Protein AF-F8NYD5-F1 (afdb_monomer_lite)

Structure (mmCIF, N/CA/C/O backbone):
data_AF-F8NYD5-F1
#
_entry.id   AF-F8NYD5-F1
#
loop_
_atom_site.group_PDB
_atom_site.id
_atom_site.type_symbol
_atom_site.label_atom_id
_atom_site.label_alt_id
_atom_site.label_comp_id
_atom_site.label_asym_id
_atom_site.label_entity_id
_atom_site.label_seq_id
_atom_site.pdbx_PDB_ins_code
_atom_site.Cartn_x
_atom_site.Cartn_y
_atom_site.Cartn_z
_atom_site.occupancy
_atom_site.B_iso_or_equiv
_atom_site.auth_seq_id
_atom_site.auth_comp_id
_atom_site.auth_asym_id
_atom_site.auth_atom_id
_atom_site.pdbx_PDB_model_num
ATOM 1 N N . MET A 1 1 ? 33.235 -27.870 -31.000 1.00 42.47 1 MET A N 1
ATOM 2 C CA . MET A 1 1 ? 32.985 -26.442 -31.292 1.00 42.47 1 MET A CA 1
ATOM 3 C C . MET A 1 1 ? 31.536 -26.163 -30.903 1.00 42.47 1 MET A C 1
ATOM 5 O O . MET A 1 1 ? 30.646 -26.274 -31.733 1.00 42.47 1 MET A O 1
ATOM 9 N N . GLU A 1 2 ? 31.257 -25.964 -29.612 1.00 44.44 2 GLU A N 1
ATOM 10 C CA . GLU A 1 2 ? 29.880 -25.726 -29.157 1.00 44.44 2 GLU A CA 1
ATOM 11 C C . GLU A 1 2 ? 29.486 -24.287 -29.486 1.00 44.44 2 GLU A C 1
ATOM 13 O O . GLU A 1 2 ? 29.925 -23.328 -28.849 1.00 44.44 2 GLU A O 1
ATOM 18 N N . ALA A 1 3 ? 28.675 -24.135 -30.530 1.00 46.88 3 ALA A N 1
ATOM 19 C CA . ALA A 1 3 ? 28.036 -22.874 -30.847 1.00 46.88 3 ALA A CA 1
ATOM 20 C C . ALA A 1 3 ? 27.060 -22.529 -29.714 1.00 46.88 3 ALA A C 1
ATOM 22 O O . ALA A 1 3 ? 25.995 -23.135 -29.586 1.00 46.88 3 ALA A O 1
ATOM 23 N N . ARG A 1 4 ? 27.423 -21.542 -28.886 1.00 53.53 4 ARG A N 1
ATOM 24 C CA . ARG A 1 4 ? 26.501 -20.887 -27.955 1.00 53.53 4 ARG A CA 1
ATOM 25 C C . ARG A 1 4 ? 25.325 -20.343 -28.768 1.00 53.53 4 ARG A C 1
ATOM 27 O O . ARG A 1 4 ? 25.447 -19.305 -29.413 1.00 53.53 4 ARG A O 1
ATOM 34 N N . ARG A 1 5 ? 24.189 -21.049 -28.754 1.00 57.41 5 ARG A N 1
ATOM 35 C CA . ARG A 1 5 ? 22.903 -20.507 -29.208 1.00 57.41 5 ARG A CA 1
ATOM 36 C C . ARG A 1 5 ? 22.638 -19.252 -28.380 1.00 57.41 5 ARG A C 1
ATOM 38 O O . ARG A 1 5 ? 22.305 -19.347 -27.203 1.00 57.41 5 ARG A O 1
ATOM 45 N N . GLY A 1 6 ? 22.840 -18.082 -28.980 1.00 55.19 6 GLY A N 1
ATOM 46 C CA . GLY A 1 6 ? 22.444 -16.817 -28.379 1.00 55.19 6 GLY A CA 1
ATOM 47 C C . GLY A 1 6 ? 20.940 -16.849 -28.141 1.00 55.19 6 GLY A C 1
ATOM 48 O O . GLY A 1 6 ? 20.166 -16.959 -29.091 1.00 55.19 6 GLY A O 1
ATOM 49 N N . VAL A 1 7 ? 20.530 -16.805 -26.875 1.00 64.12 7 VAL A N 1
ATOM 50 C CA . VAL A 1 7 ? 19.123 -16.661 -26.502 1.00 64.12 7 VAL A CA 1
ATOM 51 C C . VAL A 1 7 ? 18.671 -15.293 -27.011 1.00 64.12 7 VAL A C 1
ATOM 53 O O . VAL A 1 7 ? 19.112 -14.259 -26.510 1.00 64.12 7 VAL A O 1
ATOM 56 N N . LYS A 1 8 ? 17.841 -15.278 -28.059 1.00 54.97 8 LYS A N 1
ATOM 57 C CA . LYS A 1 8 ? 17.180 -14.059 -28.536 1.00 54.97 8 LYS A CA 1
ATOM 58 C C . LYS A 1 8 ? 16.177 -13.636 -27.464 1.00 54.97 8 LYS A C 1
ATOM 60 O O . LYS A 1 8 ? 15.141 -14.280 -27.327 1.00 54.97 8 LYS A O 1
ATOM 65 N N . ARG A 1 9 ? 16.501 -12.580 -26.714 1.00 60.00 9 ARG A N 1
ATOM 66 C CA . ARG A 1 9 ? 15.559 -11.925 -25.796 1.00 60.00 9 ARG A CA 1
ATOM 67 C C . ARG A 1 9 ? 14.367 -11.410 -26.600 1.00 60.00 9 ARG A C 1
ATOM 69 O O . ARG A 1 9 ? 14.566 -10.780 -27.642 1.00 60.00 9 ARG A O 1
ATOM 76 N N . GLN A 1 10 ? 13.150 -11.705 -26.158 1.00 62.34 10 GLN A N 1
ATOM 77 C CA . GLN A 1 10 ? 11.953 -11.147 -26.785 1.00 62.34 10 GLN A CA 1
ATOM 78 C C . GLN A 1 10 ? 11.849 -9.657 -26.433 1.00 62.34 10 GLN A C 1
ATOM 80 O O . GLN A 1 10 ? 12.184 -9.244 -25.321 1.00 62.34 10 GLN A O 1
ATOM 85 N N . ASN A 1 11 ? 11.398 -8.830 -27.381 1.00 47.12 11 ASN A N 1
ATOM 86 C CA . ASN A 1 11 ? 11.190 -7.402 -27.135 1.00 47.12 11 ASN A CA 1
ATOM 87 C C . ASN A 1 11 ? 10.174 -7.222 -25.994 1.00 47.12 11 ASN A C 1
ATOM 89 O O . ASN A 1 11 ? 8.996 -7.517 -26.169 1.00 47.12 11 ASN A O 1
ATOM 93 N N . GLY A 1 12 ? 10.644 -6.741 -24.838 1.00 61.66 12 GLY A N 1
ATOM 94 C CA . GLY A 1 12 ? 9.831 -6.526 -23.636 1.00 61.66 12 GLY A CA 1
ATOM 95 C C . GLY A 1 12 ? 10.169 -7.425 -22.442 1.00 61.66 12 GLY A C 1
ATOM 96 O O . GLY A 1 12 ? 9.630 -7.190 -21.362 1.00 61.66 12 GLY A O 1
ATOM 97 N N . GLU A 1 13 ? 11.069 -8.407 -22.582 1.00 67.50 13 GLU A N 1
ATOM 98 C CA . GLU A 1 13 ? 11.573 -9.165 -21.428 1.00 67.50 13 GLU A CA 1
ATOM 99 C C . GLU A 1 13 ? 12.388 -8.246 -20.511 1.00 67.50 13 GLU A C 1
ATOM 101 O O . GLU A 1 13 ? 13.421 -7.694 -20.909 1.00 67.50 13 GLU A O 1
ATOM 106 N N . LYS A 1 14 ? 11.915 -8.075 -19.269 1.00 70.31 14 LYS A N 1
ATOM 107 C CA . LYS A 1 14 ? 12.709 -7.442 -18.214 1.00 70.31 14 LYS A CA 1
ATOM 108 C C . LYS A 1 14 ? 14.013 -8.217 -18.061 1.00 70.31 14 LYS A C 1
ATOM 110 O O . LYS A 1 14 ? 14.027 -9.445 -18.057 1.00 70.31 14 LYS A O 1
ATOM 115 N N . ASP A 1 15 ? 15.117 -7.489 -17.940 1.00 86.81 15 ASP A N 1
ATOM 116 C CA . ASP A 1 15 ? 16.410 -8.111 -17.691 1.00 86.81 15 ASP A CA 1
ATOM 117 C C . ASP A 1 15 ? 16.371 -8.903 -16.375 1.00 86.81 15 ASP A C 1
ATOM 119 O O . ASP A 1 15 ? 15.878 -8.397 -15.365 1.00 86.81 15 ASP A O 1
ATOM 123 N N . ALA A 1 16 ? 16.907 -10.126 -16.375 1.00 87.81 16 ALA A N 1
ATOM 124 C CA . ALA A 1 16 ? 16.851 -11.026 -15.220 1.00 87.81 16 ALA A CA 1
ATOM 125 C C . ALA A 1 16 ? 17.467 -10.405 -13.953 1.00 87.81 16 ALA A C 1
ATOM 127 O O . ALA A 1 16 ? 17.001 -10.662 -12.844 1.00 87.81 16 ALA A O 1
ATOM 128 N N . ALA A 1 17 ? 18.482 -9.545 -14.105 1.00 90.25 17 ALA A N 1
ATOM 129 C CA . ALA A 1 17 ? 19.042 -8.807 -12.979 1.00 90.25 17 ALA A CA 1
ATOM 130 C C . ALA A 1 17 ? 18.024 -7.806 -12.412 1.00 90.25 17 ALA A C 1
ATOM 132 O O . ALA A 1 17 ? 17.844 -7.731 -11.199 1.00 90.25 17 ALA A O 1
ATOM 133 N N . SER A 1 18 ? 17.313 -7.075 -13.276 1.00 87.44 18 SER A N 1
ATOM 134 C CA . SER A 1 18 ? 16.257 -6.141 -12.865 1.00 87.44 18 SER A CA 1
ATOM 135 C C . SER A 1 18 ? 15.124 -6.844 -12.116 1.00 87.44 18 SER A C 1
ATOM 137 O O . SER A 1 18 ? 14.655 -6.327 -11.104 1.00 87.44 18 SER A O 1
ATOM 139 N N . GLU A 1 19 ? 14.690 -8.013 -12.586 1.00 88.19 19 GLU A N 1
ATOM 140 C CA . GLU A 1 19 ? 13.668 -8.815 -11.906 1.00 88.19 19 GLU A CA 1
ATOM 141 C C . GLU A 1 19 ? 14.152 -9.308 -10.534 1.00 88.19 19 GLU A C 1
ATOM 143 O O . GLU A 1 19 ? 13.432 -9.199 -9.540 1.00 88.19 19 GLU A O 1
ATOM 148 N N . LEU A 1 20 ? 15.400 -9.779 -10.447 1.00 90.12 20 LEU A N 1
ATOM 149 C CA . LEU A 1 20 ? 16.006 -10.175 -9.178 1.00 90.12 20 LEU A CA 1
ATOM 150 C C . LEU A 1 20 ? 16.026 -9.010 -8.175 1.00 90.12 20 LEU A C 1
ATOM 152 O O . LEU A 1 20 ? 15.630 -9.194 -7.023 1.00 90.12 20 LEU A O 1
ATOM 156 N N . TYR A 1 21 ? 16.426 -7.809 -8.605 1.00 90.50 21 TYR A N 1
ATOM 157 C CA . TYR A 1 21 ? 16.427 -6.619 -7.746 1.00 90.50 21 TYR A CA 1
ATOM 158 C C . TYR A 1 21 ? 15.022 -6.243 -7.256 1.00 90.50 21 TYR A C 1
ATOM 160 O O . TYR A 1 21 ? 14.851 -5.920 -6.076 1.00 90.50 21 TYR A O 1
ATOM 168 N N . GLU A 1 22 ? 14.010 -6.305 -8.126 1.00 89.12 22 GLU A N 1
ATOM 169 C CA . GLU A 1 22 ? 12.612 -6.062 -7.747 1.00 89.12 22 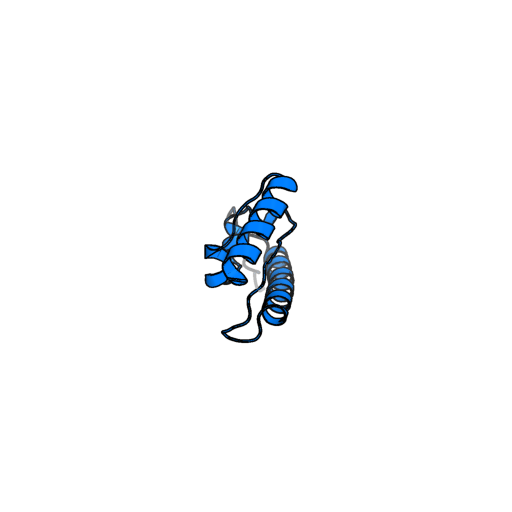GLU A CA 1
ATOM 170 C C . GLU A 1 22 ? 12.132 -7.076 -6.700 1.00 89.12 22 GLU A C 1
ATOM 172 O O . GLU A 1 22 ? 11.589 -6.684 -5.665 1.00 89.12 22 GLU A O 1
ATOM 177 N N . ASN A 1 23 ? 12.408 -8.365 -6.912 1.00 89.69 23 ASN A N 1
ATOM 178 C CA . ASN A 1 23 ? 12.030 -9.430 -5.985 1.00 89.69 23 ASN A CA 1
ATOM 179 C C . ASN A 1 23 ? 12.737 -9.300 -4.630 1.00 89.69 23 ASN A C 1
ATOM 181 O O . ASN A 1 23 ? 12.109 -9.474 -3.587 1.00 89.69 23 ASN A O 1
ATOM 185 N N . MET A 1 24 ? 14.022 -8.937 -4.608 1.00 92.31 24 MET A N 1
ATOM 186 C CA . MET A 1 24 ? 14.749 -8.682 -3.360 1.00 92.31 24 MET A CA 1
ATOM 187 C C . MET A 1 24 ? 14.145 -7.511 -2.576 1.00 92.31 24 MET A C 1
ATOM 189 O O . MET A 1 24 ? 13.954 -7.613 -1.362 1.00 92.31 24 MET A O 1
ATOM 193 N N . CYS A 1 25 ? 13.801 -6.418 -3.264 1.00 91.69 25 CYS A N 1
ATOM 194 C CA . CYS A 1 25 ? 13.130 -5.277 -2.648 1.00 91.69 25 CYS A CA 1
ATOM 195 C C . CYS A 1 25 ? 11.771 -5.684 -2.063 1.00 91.69 25 CYS A C 1
ATOM 197 O O . CYS A 1 25 ? 11.487 -5.404 -0.898 1.00 91.69 25 CYS A O 1
ATOM 199 N N . MET A 1 26 ? 10.964 -6.409 -2.837 1.00 90.62 26 MET A N 1
ATOM 200 C CA . MET A 1 26 ? 9.640 -6.845 -2.400 1.00 90.62 26 MET A CA 1
ATOM 201 C C . MET A 1 26 ? 9.682 -7.873 -1.277 1.00 90.62 26 MET A C 1
ATOM 203 O O . MET A 1 26 ? 8.829 -7.840 -0.393 1.00 90.62 26 MET A O 1
ATOM 207 N N . ASN A 1 27 ? 10.705 -8.724 -1.231 1.00 91.81 27 ASN A N 1
ATOM 208 C CA . ASN A 1 27 ? 10.941 -9.594 -0.085 1.00 91.81 27 ASN A CA 1
ATOM 209 C C . ASN A 1 27 ? 11.151 -8.776 1.190 1.00 91.81 27 ASN A C 1
ATOM 211 O O . ASN A 1 27 ? 10.503 -9.055 2.195 1.00 91.81 27 ASN A O 1
ATOM 215 N N . ALA A 1 28 ? 11.984 -7.732 1.155 1.00 92.75 28 ALA A N 1
ATOM 216 C CA . ALA A 1 28 ? 12.183 -6.860 2.312 1.00 92.75 28 ALA A CA 1
ATOM 217 C C . ALA A 1 28 ? 10.886 -6.143 2.729 1.00 92.75 28 ALA A C 1
ATOM 219 O O . ALA A 1 28 ? 10.552 -6.116 3.914 1.00 92.75 28 ALA A O 1
ATOM 220 N N . VAL A 1 29 ? 10.118 -5.636 1.760 1.00 91.25 29 VAL A N 1
ATOM 221 C CA . VAL A 1 29 ? 8.808 -5.012 2.003 1.00 91.25 29 VAL A CA 1
ATOM 222 C C . VAL A 1 29 ? 7.864 -5.998 2.687 1.00 91.25 29 VAL A C 1
ATOM 224 O O . VAL A 1 29 ? 7.354 -5.710 3.766 1.00 91.25 29 VAL A O 1
ATOM 227 N N . ASN A 1 30 ? 7.686 -7.192 2.122 1.00 89.25 30 ASN A N 1
ATOM 228 C CA . ASN A 1 30 ? 6.805 -8.222 2.669 1.00 89.25 30 ASN A CA 1
ATOM 229 C C . ASN A 1 30 ? 7.222 -8.651 4.083 1.00 89.25 30 ASN A C 1
ATOM 231 O O . ASN A 1 30 ? 6.362 -8.898 4.930 1.00 89.25 30 ASN A O 1
ATOM 235 N N . GLN A 1 31 ? 8.526 -8.670 4.373 1.00 89.75 31 GLN A N 1
ATOM 236 C CA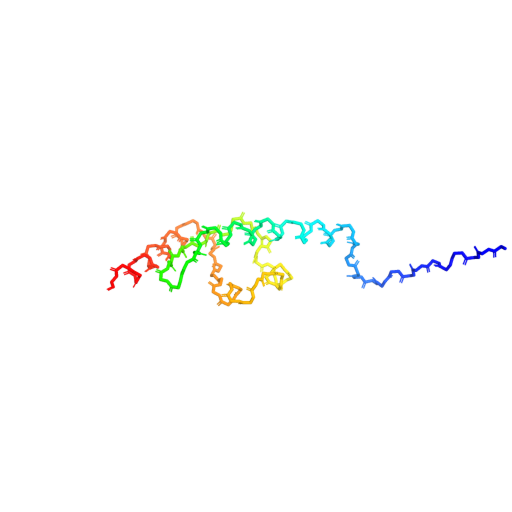 . GLN A 1 31 ? 9.019 -8.917 5.726 1.00 89.75 31 GLN A CA 1
ATOM 237 C C . GLN A 1 31 ? 8.606 -7.810 6.701 1.00 89.75 31 GLN A C 1
ATOM 239 O O . GLN A 1 31 ? 8.132 -8.114 7.795 1.00 89.75 31 GLN A O 1
ATOM 244 N N . SER A 1 32 ? 8.723 -6.532 6.323 1.00 91.06 32 SER A N 1
ATOM 245 C CA . SER A 1 32 ? 8.253 -5.420 7.162 1.00 91.06 32 SER A CA 1
ATOM 246 C C . SER A 1 32 ? 6.752 -5.510 7.436 1.00 91.06 32 SER A C 1
ATOM 248 O O . SER A 1 32 ? 6.336 -5.363 8.583 1.00 91.06 32 SER A O 1
ATOM 250 N N . ILE A 1 33 ? 5.952 -5.836 6.418 1.00 88.88 33 ILE A N 1
ATOM 251 C CA . ILE A 1 33 ? 4.498 -6.007 6.547 1.00 88.88 33 ILE A CA 1
ATOM 252 C C . ILE A 1 33 ? 4.166 -7.102 7.569 1.00 88.88 33 ILE A C 1
ATOM 254 O O . ILE A 1 33 ? 3.358 -6.878 8.474 1.00 88.88 33 ILE A O 1
ATOM 258 N N . GLY A 1 34 ? 4.826 -8.261 7.476 1.00 86.75 34 GLY A N 1
ATOM 259 C CA . GLY A 1 34 ? 4.628 -9.373 8.413 1.00 86.75 34 GLY A CA 1
ATOM 260 C C . GLY A 1 34 ? 5.041 -9.052 9.855 1.00 86.75 34 GLY A C 1
ATOM 261 O O . GLY A 1 34 ? 4.573 -9.691 10.794 1.00 86.75 34 GLY A O 1
ATOM 262 N N . ARG A 1 35 ? 5.890 -8.038 10.072 1.00 88.19 35 ARG A N 1
ATOM 263 C CA . ARG A 1 35 ? 6.232 -7.557 11.421 1.00 88.19 35 ARG A CA 1
ATOM 264 C C . ARG A 1 35 ? 5.186 -6.618 12.006 1.00 88.19 35 ARG A C 1
ATOM 266 O O . ARG A 1 35 ? 5.106 -6.538 13.237 1.00 88.19 35 ARG A O 1
ATOM 273 N N . THR A 1 36 ? 4.435 -5.907 11.167 1.00 87.06 36 THR A N 1
ATOM 274 C CA . THR A 1 36 ? 3.420 -4.935 11.596 1.00 87.06 36 THR A CA 1
ATOM 275 C C . THR A 1 36 ? 2.080 -5.597 11.934 1.00 87.06 36 THR A C 1
ATOM 277 O O . THR A 1 36 ? 1.374 -5.095 12.799 1.00 87.06 36 THR A O 1
ATOM 280 N N . ILE A 1 37 ? 1.739 -6.725 11.302 1.00 83.81 37 ILE A N 1
ATOM 281 C CA . ILE A 1 37 ? 0.494 -7.472 11.550 1.00 83.81 37 ILE A CA 1
ATOM 282 C C . ILE A 1 37 ? 0.870 -8.901 11.953 1.00 83.81 37 ILE A C 1
ATOM 284 O O . ILE A 1 37 ? 1.342 -9.662 11.110 1.00 83.81 37 ILE A O 1
ATOM 288 N N . ARG A 1 38 ? 0.706 -9.264 13.234 1.00 84.25 38 ARG A N 1
ATOM 289 C CA . ARG A 1 38 ? 1.233 -10.523 13.796 1.00 84.25 38 ARG A CA 1
ATOM 290 C C . ARG A 1 38 ? 0.140 -11.521 14.162 1.00 84.25 38 ARG A C 1
ATOM 292 O O . ARG A 1 38 ? 0.375 -12.723 14.084 1.00 84.25 38 ARG A O 1
ATOM 299 N N . HIS A 1 39 ? -1.044 -11.052 14.551 1.00 84.31 39 HIS A N 1
ATOM 300 C CA . HIS A 1 39 ? -2.183 -11.910 14.881 1.00 84.31 39 HIS A CA 1
ATOM 301 C C . HIS A 1 39 ? -3.495 -11.447 14.238 1.00 84.31 39 HIS A C 1
ATOM 303 O O . HIS A 1 39 ? -3.632 -10.318 13.784 1.00 84.31 39 HIS A O 1
ATOM 309 N N . ARG A 1 40 ? -4.513 -12.320 14.246 1.00 81.81 40 ARG A N 1
ATOM 310 C CA . ARG A 1 40 ? -5.839 -12.086 13.625 1.00 81.81 40 ARG A CA 1
ATOM 311 C C . ARG A 1 40 ? -6.607 -10.853 14.121 1.00 81.81 40 ARG A C 1
ATOM 313 O O . ARG A 1 40 ? -7.609 -10.489 13.516 1.00 81.81 40 ARG A O 1
ATOM 320 N N . SER A 1 41 ? -6.189 -10.280 15.244 1.00 84.06 41 SER A N 1
ATOM 321 C CA . SER A 1 41 ? -6.819 -9.102 15.855 1.00 84.06 41 SER A CA 1
ATOM 322 C C . SER A 1 41 ? -5.917 -7.869 15.778 1.00 84.06 41 SER A C 1
ATOM 324 O O . SER A 1 41 ? -6.341 -6.797 16.199 1.00 84.06 41 SER A O 1
ATOM 326 N N . ASP A 1 42 ? -4.703 -8.011 15.231 1.00 87.38 42 ASP A N 1
ATOM 327 C CA . ASP A 1 42 ? -3.850 -6.880 14.907 1.00 87.38 42 ASP A CA 1
ATOM 328 C C . ASP A 1 42 ? -4.408 -6.171 13.684 1.00 87.38 42 ASP A C 1
ATOM 330 O O . ASP A 1 42 ? -4.806 -6.781 12.688 1.00 87.38 42 ASP A O 1
ATOM 334 N N . TRP A 1 43 ? -4.378 -4.851 13.743 1.00 88.50 43 TRP A N 1
ATOM 335 C CA . TRP A 1 43 ? -4.674 -4.001 12.613 1.00 88.50 43 TRP A CA 1
ATOM 336 C C . TRP A 1 43 ? -3.578 -2.948 12.509 1.00 88.50 43 TRP A C 1
ATOM 338 O O . TRP A 1 43 ? -3.067 -2.443 13.504 1.00 88.50 43 TRP A O 1
ATOM 348 N N . ALA A 1 44 ? -3.203 -2.627 11.278 1.00 89.44 44 ALA A N 1
ATOM 349 C CA . ALA A 1 44 ? -2.177 -1.643 10.998 1.00 89.44 44 ALA A CA 1
ATOM 350 C C . ALA A 1 44 ? -2.518 -0.882 9.724 1.00 89.44 44 ALA A C 1
ATOM 352 O O . ALA A 1 44 ? -3.076 -1.442 8.780 1.00 89.44 44 ALA A O 1
ATOM 353 N N . SER A 1 45 ? -2.150 0.393 9.692 1.00 91.25 45 SER A N 1
ATOM 354 C CA . SER A 1 45 ? -2.122 1.174 8.462 1.00 91.25 45 SER A CA 1
ATOM 355 C C . SER A 1 45 ? -0.738 1.069 7.833 1.00 91.25 45 SER A C 1
ATOM 357 O O . SER A 1 45 ? 0.259 1.348 8.502 1.00 91.25 45 SER A O 1
ATOM 359 N N . LEU A 1 46 ? -0.670 0.734 6.549 1.00 91.56 46 LEU A N 1
ATOM 360 C CA . LEU A 1 46 ? 0.578 0.717 5.793 1.00 91.56 46 LEU A CA 1
ATOM 361 C C . LEU A 1 46 ? 0.610 1.895 4.826 1.00 91.56 46 LEU A C 1
ATOM 363 O O . LEU A 1 46 ? -0.346 2.120 4.088 1.00 91.56 46 LEU A O 1
ATOM 367 N N . ILE A 1 47 ? 1.717 2.637 4.825 1.00 93.25 47 ILE A N 1
ATOM 368 C CA . ILE A 1 47 ? 1.934 3.761 3.913 1.00 93.25 47 ILE A CA 1
ATOM 369 C C . ILE A 1 47 ? 3.112 3.402 3.008 1.00 93.25 47 ILE A C 1
ATOM 371 O O . ILE A 1 47 ? 4.255 3.344 3.456 1.00 93.25 47 ILE A O 1
ATOM 375 N N . LEU A 1 48 ? 2.824 3.146 1.732 1.00 91.94 48 LEU A N 1
ATOM 376 C CA . LEU A 1 48 ? 3.826 2.811 0.722 1.00 91.94 48 LEU A CA 1
ATOM 377 C C . LEU A 1 48 ? 4.271 4.089 -0.001 1.00 91.94 48 LEU A C 1
ATOM 379 O O . LEU A 1 48 ? 3.545 4.630 -0.833 1.00 91.94 48 LEU A O 1
ATOM 383 N N . VAL A 1 49 ? 5.459 4.594 0.337 1.00 91.50 49 VAL A N 1
ATOM 384 C CA . VAL A 1 49 ? 5.970 5.882 -0.164 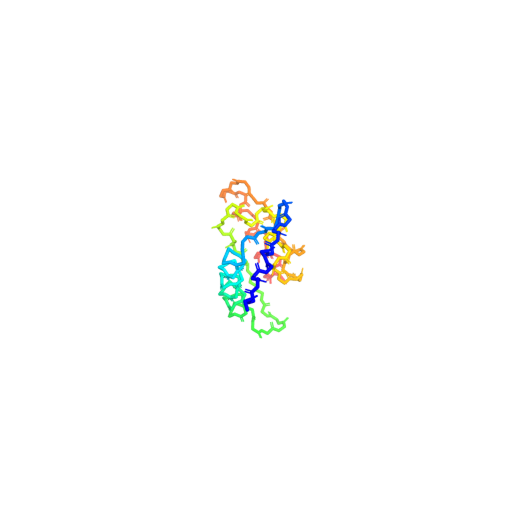1.00 91.50 49 VAL A CA 1
ATOM 385 C C . VAL A 1 49 ? 6.917 5.664 -1.345 1.00 91.50 49 VAL A C 1
ATOM 387 O O . VAL A 1 49 ? 8.132 5.750 -1.209 1.00 91.50 49 VAL A O 1
ATOM 390 N N . ASP A 1 50 ? 6.361 5.357 -2.516 1.00 91.19 50 ASP A N 1
ATOM 391 C CA . ASP A 1 50 ? 7.099 5.343 -3.785 1.00 91.19 50 ASP A CA 1
ATOM 392 C C . ASP A 1 50 ? 6.119 5.409 -4.969 1.00 91.19 50 ASP A C 1
ATOM 394 O O . ASP A 1 50 ? 5.066 4.768 -4.951 1.00 91.19 50 ASP A O 1
ATOM 398 N N . ARG A 1 51 ? 6.460 6.147 -6.036 1.00 89.94 51 ARG A N 1
ATOM 399 C CA . ARG A 1 51 ? 5.616 6.232 -7.245 1.00 89.94 51 ARG A CA 1
ATOM 400 C C . ARG A 1 51 ? 5.425 4.874 -7.922 1.00 89.94 51 ARG A C 1
ATOM 402 O O . ARG A 1 51 ? 4.385 4.647 -8.535 1.00 89.94 51 ARG A O 1
ATOM 409 N N . ARG A 1 52 ? 6.392 3.963 -7.789 1.00 89.50 52 ARG A N 1
ATOM 410 C CA . ARG A 1 52 ? 6.367 2.616 -8.369 1.00 89.50 52 ARG A CA 1
ATOM 411 C C . ARG A 1 52 ? 5.185 1.789 -7.877 1.00 89.50 52 ARG A C 1
ATOM 413 O O . ARG A 1 52 ? 4.644 1.026 -8.666 1.00 89.50 52 ARG A O 1
ATOM 420 N N . TYR A 1 53 ? 4.702 1.995 -6.650 1.00 89.69 53 TYR A N 1
ATOM 421 C CA . TYR A 1 53 ? 3.524 1.287 -6.129 1.00 89.69 53 TYR A CA 1
ATOM 422 C C . TYR A 1 53 ? 2.210 1.645 -6.840 1.00 89.69 53 TYR A C 1
ATOM 424 O O . TYR A 1 53 ? 1.213 0.951 -6.656 1.00 89.69 53 TYR A O 1
ATOM 432 N N . ARG A 1 54 ? 2.186 2.688 -7.684 1.00 88.88 54 ARG A N 1
ATOM 433 C CA . ARG A 1 54 ? 1.056 2.962 -8.590 1.00 88.88 54 ARG A CA 1
ATOM 434 C C . ARG A 1 54 ? 1.064 2.083 -9.845 1.00 88.88 54 ARG A C 1
ATOM 436 O O . ARG A 1 54 ? 0.046 1.998 -10.520 1.00 88.88 54 ARG A O 1
ATOM 443 N N . SER A 1 55 ? 2.192 1.455 -10.176 1.00 89.69 55 SER A N 1
ATOM 444 C CA . SER A 1 55 ? 2.302 0.577 -11.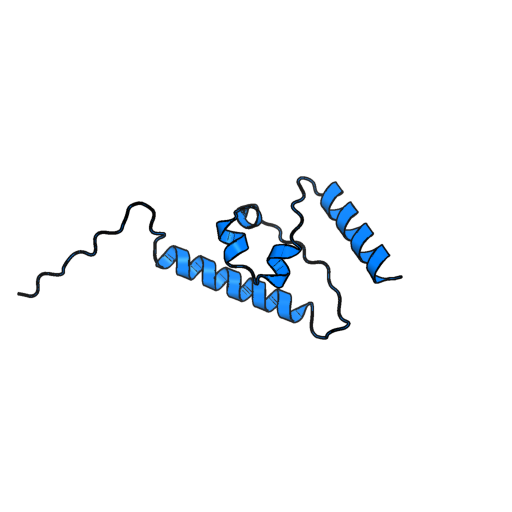341 1.00 89.69 55 SER A CA 1
ATOM 445 C C . SER A 1 55 ? 1.618 -0.761 -11.079 1.00 89.69 55 SER A C 1
ATOM 447 O O . SER A 1 55 ? 1.886 -1.410 -10.066 1.00 89.69 55 SER A O 1
ATOM 449 N N . SER A 1 56 ? 0.805 -1.216 -12.032 1.00 88.38 56 SER A N 1
ATOM 450 C CA . SER A 1 56 ? 0.167 -2.536 -11.989 1.00 88.38 56 SER A CA 1
ATOM 451 C C . SER A 1 56 ? 1.187 -3.672 -11.889 1.00 88.38 56 SER A C 1
ATOM 453 O O . SER A 1 56 ? 0.949 -4.642 -11.177 1.00 88.38 56 SER A O 1
ATOM 455 N N . ALA A 1 57 ? 2.355 -3.527 -12.525 1.00 88.19 57 ALA A N 1
ATOM 456 C CA . ALA A 1 57 ? 3.427 -4.519 -12.458 1.00 88.19 57 ALA A CA 1
ATOM 457 C C . ALA A 1 57 ? 3.963 -4.692 -11.029 1.00 88.19 57 ALA A C 1
ATOM 459 O O . ALA A 1 57 ? 4.195 -5.806 -10.582 1.00 88.19 57 ALA A O 1
ATOM 460 N N . ILE A 1 58 ? 4.118 -3.590 -10.295 1.00 87.81 58 ILE A N 1
ATOM 461 C CA . ILE A 1 58 ? 4.615 -3.599 -8.914 1.00 87.81 58 ILE A CA 1
ATOM 462 C C . ILE A 1 58 ? 3.531 -4.103 -7.960 1.00 87.81 58 ILE A C 1
ATOM 464 O O . ILE A 1 58 ? 3.818 -4.898 -7.068 1.00 87.81 58 ILE A O 1
ATOM 468 N N . GLN A 1 59 ? 2.274 -3.705 -8.174 1.00 88.31 59 GLN A N 1
ATOM 469 C CA . GLN A 1 59 ? 1.146 -4.220 -7.396 1.00 88.31 59 GLN A CA 1
ATOM 470 C C . GLN A 1 59 ? 0.938 -5.727 -7.589 1.00 88.31 59 GLN A C 1
ATOM 472 O O . GLN A 1 59 ? 0.547 -6.399 -6.641 1.00 88.31 59 GLN A O 1
ATOM 477 N N . ALA A 1 60 ? 1.247 -6.270 -8.771 1.00 87.62 60 ALA A N 1
ATOM 478 C CA . ALA A 1 60 ? 1.169 -7.705 -9.040 1.00 87.62 60 ALA A CA 1
ATOM 479 C C . ALA A 1 60 ? 2.198 -8.538 -8.252 1.00 87.62 60 ALA A C 1
ATOM 481 O O . ALA A 1 60 ? 1.963 -9.723 -8.027 1.00 87.62 60 ALA A O 1
ATOM 482 N N . ILE A 1 61 ? 3.311 -7.933 -7.815 1.00 88.75 61 ILE A N 1
ATOM 483 C CA . ILE A 1 61 ? 4.332 -8.600 -6.987 1.00 88.75 61 ILE A CA 1
ATOM 484 C C . ILE A 1 61 ? 3.924 -8.602 -5.502 1.00 88.75 61 ILE A C 1
ATOM 486 O O . ILE A 1 61 ? 4.374 -9.444 -4.722 1.00 88.75 61 ILE A O 1
ATOM 490 N N . LEU A 1 62 ? 3.051 -7.678 -5.085 1.00 87.44 62 LEU A N 1
ATOM 491 C CA . LEU A 1 62 ? 2.551 -7.646 -3.714 1.00 87.44 62 LEU A CA 1
ATOM 492 C C . LEU A 1 62 ? 1.610 -8.834 -3.443 1.00 87.44 62 LEU A C 1
ATOM 494 O O . LEU A 1 62 ? 0.866 -9.265 -4.329 1.00 87.44 62 LEU A O 1
ATOM 498 N N . PRO A 1 63 ? 1.566 -9.349 -2.201 1.00 85.94 63 PRO A N 1
ATOM 499 C CA . PRO A 1 63 ? 0.585 -10.354 -1.814 1.00 85.94 63 PRO A CA 1
ATOM 500 C C . PRO A 1 63 ? -0.839 -9.879 -2.131 1.00 85.94 63 PRO A C 1
ATOM 502 O O . PRO A 1 63 ? -1.213 -8.759 -1.775 1.00 85.94 63 PRO A O 1
ATOM 505 N N . ARG A 1 64 ? -1.660 -10.736 -2.759 1.00 86.19 64 ARG A N 1
ATOM 506 C CA . ARG A 1 64 ? -3.005 -10.349 -3.244 1.00 86.19 64 ARG A CA 1
ATOM 507 C C . ARG A 1 64 ? -3.878 -9.685 -2.180 1.00 86.19 64 ARG A C 1
ATOM 509 O O . ARG A 1 64 ? -4.592 -8.741 -2.495 1.00 86.19 64 ARG A O 1
ATOM 516 N N . TRP A 1 65 ? -3.804 -10.163 -0.937 1.00 85.69 65 TRP A N 1
ATOM 517 C CA . TRP A 1 65 ? -4.593 -9.630 0.178 1.00 85.69 65 TRP A CA 1
ATOM 518 C C . TRP A 1 65 ? -4.228 -8.180 0.538 1.00 85.69 65 TRP A C 1
ATOM 520 O O . TRP A 1 65 ? -5.058 -7.456 1.080 1.00 85.69 65 TRP A O 1
ATOM 530 N N . ILE A 1 66 ? -3.005 -7.746 0.220 1.00 87.19 66 ILE A N 1
ATOM 531 C CA . ILE A 1 66 ? -2.549 -6.360 0.378 1.00 87.19 66 ILE A CA 1
ATOM 532 C C . ILE A 1 66 ? -2.949 -5.553 -0.844 1.00 87.19 66 ILE A C 1
ATOM 534 O O . ILE A 1 66 ? -3.509 -4.469 -0.702 1.00 87.19 66 ILE A O 1
ATOM 538 N N . ALA A 1 67 ? -2.689 -6.096 -2.038 1.00 86.19 67 ALA A N 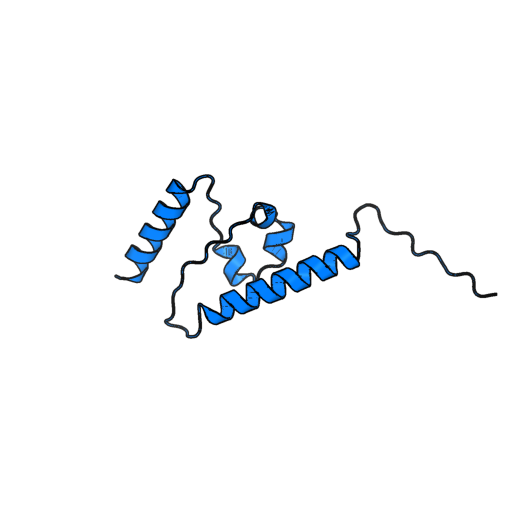1
ATOM 539 C CA . ALA A 1 67 ? -2.959 -5.424 -3.303 1.00 86.19 67 ALA A CA 1
ATOM 540 C C . ALA A 1 67 ? -4.428 -4.976 -3.423 1.00 86.19 67 ALA A C 1
ATOM 542 O O . ALA A 1 67 ? -4.688 -3.866 -3.880 1.00 86.19 67 ALA A O 1
ATOM 543 N N . SER A 1 68 ?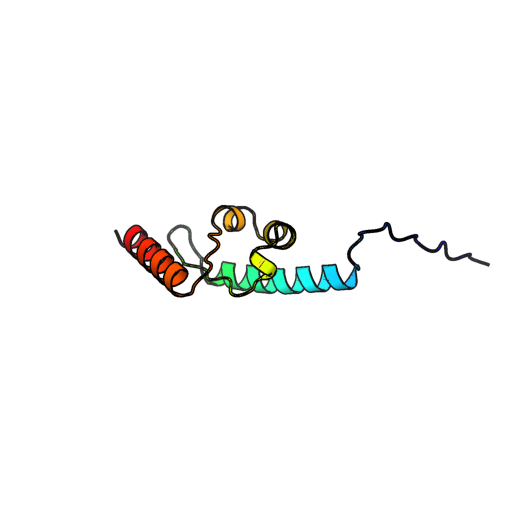 -5.382 -5.776 -2.928 1.00 84.88 68 SER A N 1
ATOM 544 C CA . SER A 1 68 ? -6.812 -5.430 -2.928 1.00 84.88 68 SER A CA 1
ATOM 545 C C . SER A 1 68 ? -7.191 -4.236 -2.042 1.00 84.88 68 SER A C 1
ATOM 547 O O . SER A 1 68 ? -8.267 -3.675 -2.216 1.00 84.88 68 SER A O 1
ATOM 549 N N . GLY A 1 69 ? -6.350 -3.869 -1.071 1.00 85.81 69 GLY A N 1
ATOM 550 C CA . GLY A 1 69 ? -6.602 -2.782 -0.120 1.00 85.81 69 GLY A CA 1
ATOM 551 C C . GLY A 1 69 ? -5.817 -1.499 -0.400 1.00 85.81 69 GLY A C 1
ATOM 552 O O . GLY A 1 69 ? -5.873 -0.573 0.408 1.00 85.81 69 GLY A O 1
ATOM 553 N N . ILE A 1 70 ? -5.056 -1.435 -1.498 1.00 88.50 70 ILE A N 1
ATOM 554 C CA . ILE A 1 70 ? -4.232 -0.264 -1.820 1.00 88.50 70 ILE A CA 1
ATOM 555 C C . ILE A 1 70 ? -5.128 0.903 -2.231 1.00 88.50 70 ILE A C 1
ATOM 557 O O . ILE A 1 70 ? -5.906 0.818 -3.178 1.00 88.50 70 ILE A O 1
ATOM 561 N N . VAL A 1 71 ? -4.953 2.035 -1.553 1.00 90.50 71 VAL A N 1
ATOM 562 C CA . VAL A 1 71 ? -5.587 3.307 -1.903 1.00 90.50 71 VAL A CA 1
ATOM 563 C C . VAL A 1 71 ? -4.502 4.261 -2.382 1.00 90.50 71 VAL A C 1
ATOM 565 O O . VAL A 1 71 ? -3.602 4.623 -1.625 1.00 90.50 71 VAL A O 1
ATOM 568 N N . ALA A 1 72 ? -4.577 4.674 -3.645 1.00 90.50 72 ALA A N 1
ATOM 569 C CA . ALA A 1 72 ? -3.655 5.659 -4.191 1.00 90.50 72 ALA A CA 1
ATOM 570 C C . ALA A 1 72 ? -4.070 7.069 -3.749 1.00 90.50 72 ALA A C 1
ATOM 572 O O . ALA A 1 72 ? -5.168 7.528 -4.054 1.00 90.50 72 ALA A O 1
ATOM 573 N N . THR A 1 73 ? -3.176 7.771 -3.058 1.00 92.06 73 THR A N 1
ATOM 574 C CA . THR A 1 73 ? -3.346 9.179 -2.683 1.00 92.06 73 THR A CA 1
ATOM 575 C C . THR A 1 73 ? -2.411 10.054 -3.515 1.00 92.06 73 THR A C 1
ATOM 577 O O . THR A 1 73 ? -1.305 9.657 -3.893 1.00 92.06 73 THR A O 1
ATOM 580 N N . GLU A 1 74 ? -2.870 11.239 -3.901 1.00 90.69 74 GLU A N 1
ATOM 581 C CA . GLU A 1 74 ? -2.083 12.200 -4.689 1.00 90.69 74 GLU A CA 1
ATOM 582 C C . GLU A 1 74 ? -1.372 13.216 -3.806 1.00 90.69 74 GLU A C 1
ATOM 584 O O . GLU A 1 74 ? -0.295 13.695 -4.151 1.00 90.69 74 GLU A O 1
ATOM 589 N N . THR A 1 75 ? -1.949 13.514 -2.643 1.00 93.81 75 THR A N 1
ATOM 590 C CA . THR A 1 75 ? -1.412 14.509 -1.718 1.00 93.81 75 THR A CA 1
ATOM 591 C C . THR A 1 75 ? -1.235 13.936 -0.322 1.00 93.81 75 THR A C 1
ATOM 593 O O . THR A 1 75 ? -1.947 13.023 0.105 1.00 93.81 75 THR A O 1
ATOM 596 N N . PHE A 1 76 ? -0.312 14.529 0.433 1.00 93.31 76 PHE A N 1
ATOM 597 C CA . PHE A 1 76 ? -0.121 14.206 1.844 1.00 93.31 76 PHE A CA 1
ATOM 598 C C . PHE A 1 76 ? -1.418 14.377 2.652 1.00 93.31 76 PHE A C 1
ATOM 600 O O . PHE A 1 76 ? -1.770 13.507 3.445 1.00 93.31 76 PHE A O 1
ATOM 607 N N . GLY A 1 77 ? -2.181 15.446 2.394 1.00 96.75 77 GLY A N 1
ATOM 608 C CA . GLY A 1 77 ? -3.453 15.699 3.077 1.00 96.75 77 GLY A CA 1
ATOM 609 C C . GLY A 1 77 ? -4.489 14.591 2.858 1.00 96.75 77 GLY A C 1
ATOM 610 O O . GLY A 1 77 ? -5.156 14.176 3.807 1.00 96.75 77 GLY A O 1
ATOM 611 N N . GLN A 1 78 ? -4.586 14.046 1.639 1.00 95.56 78 GLN A N 1
ATOM 612 C CA . GLN A 1 78 ? -5.443 12.886 1.366 1.00 95.56 78 GLN A CA 1
ATOM 613 C C . GLN A 1 78 ? -4.985 11.650 2.152 1.00 95.56 78 GLN A C 1
ATOM 615 O O . GLN A 1 78 ? -5.821 10.973 2.750 1.00 95.56 78 GLN A O 1
ATOM 620 N N . THR A 1 79 ? -3.674 11.386 2.209 1.00 94.88 79 THR A N 1
ATOM 621 C CA . THR A 1 79 ? -3.105 10.280 3.000 1.00 94.88 79 THR A CA 1
ATOM 622 C C . THR A 1 79 ? -3.463 10.403 4.478 1.00 94.88 79 THR A C 1
ATOM 624 O O . THR A 1 79 ? -3.969 9.447 5.064 1.00 94.88 79 THR A O 1
ATOM 627 N N . VAL A 1 80 ? -3.283 11.585 5.073 1.00 96.06 80 VAL A N 1
ATOM 628 C CA . VAL A 1 80 ? -3.614 11.831 6.487 1.00 96.06 80 VAL A CA 1
ATOM 629 C C . VAL A 1 80 ? -5.114 11.657 6.750 1.00 96.06 80 VAL A C 1
ATOM 631 O O . VAL A 1 80 ? -5.499 11.060 7.756 1.00 96.06 80 VAL A O 1
ATOM 634 N N . LYS A 1 81 ? -5.982 12.101 5.831 1.00 95.75 81 LYS A N 1
ATOM 635 C CA . LYS A 1 81 ? -7.438 11.901 5.938 1.00 95.75 81 LYS A CA 1
ATOM 636 C C . LYS A 1 81 ? -7.827 10.418 5.917 1.00 95.75 81 LYS A C 1
ATOM 638 O O . LYS A 1 81 ? -8.662 9.994 6.724 1.00 95.75 81 LYS A O 1
ATOM 643 N N . GLN A 1 82 ? -7.246 9.635 5.006 1.00 94.88 82 GLN A N 1
ATOM 644 C CA . GLN A 1 82 ? -7.488 8.189 4.927 1.00 94.88 82 GLN A CA 1
ATOM 645 C C . GLN A 1 82 ? -7.009 7.483 6.196 1.00 94.88 82 GLN A C 1
ATOM 647 O O . GLN A 1 82 ? -7.748 6.691 6.780 1.00 94.88 82 GLN A O 1
ATOM 652 N N . LEU A 1 83 ? -5.824 7.857 6.682 1.00 94.50 83 LEU A N 1
ATOM 653 C CA . LEU A 1 83 ? -5.263 7.353 7.929 1.00 94.50 83 LEU A CA 1
ATOM 654 C C . LEU A 1 83 ? -6.208 7.607 9.112 1.00 94.50 83 LEU A C 1
ATOM 656 O O . LEU A 1 83 ? -6.603 6.671 9.803 1.00 94.50 83 LEU A O 1
ATOM 660 N N . GLY A 1 84 ? -6.651 8.852 9.306 1.00 95.12 84 GLY A N 1
ATOM 661 C CA . GLY A 1 84 ? -7.581 9.200 10.384 1.00 95.12 84 GLY A CA 1
ATOM 662 C C . GLY A 1 84 ? -8.916 8.449 10.298 1.00 95.12 84 GLY A C 1
ATOM 663 O O . GLY A 1 84 ? -9.468 8.042 11.320 1.00 95.12 84 GLY A O 1
ATOM 664 N N . THR A 1 85 ? -9.418 8.209 9.083 1.00 94.31 85 THR A N 1
ATOM 665 C CA . THR A 1 85 ? -10.639 7.416 8.864 1.00 94.31 85 THR A CA 1
ATOM 666 C C . THR A 1 85 ? -10.436 5.956 9.265 1.00 94.31 85 THR A C 1
ATOM 668 O O . THR A 1 85 ? -11.263 5.411 9.993 1.00 94.31 85 THR A O 1
ATOM 671 N N . PHE A 1 86 ? -9.319 5.346 8.861 1.00 93.12 86 PHE A N 1
ATOM 672 C CA . PHE A 1 86 ? -8.965 3.976 9.230 1.00 93.12 86 PHE A CA 1
ATOM 673 C C . PHE A 1 86 ? -8.913 3.786 10.753 1.00 93.12 86 PHE A C 1
ATOM 675 O O . PHE A 1 86 ? -9.579 2.896 11.283 1.00 93.12 86 PHE A O 1
ATOM 682 N N . PHE A 1 87 ? -8.192 4.656 11.469 1.00 92.56 87 PHE A N 1
ATOM 683 C CA . PHE A 1 87 ? -8.070 4.564 12.927 1.00 92.56 87 PHE A CA 1
ATOM 684 C C . PHE A 1 87 ? -9.404 4.790 13.647 1.00 92.56 87 PHE A C 1
ATOM 686 O O . PHE A 1 87 ? -9.660 4.139 14.654 1.00 92.56 87 PHE A O 1
ATOM 693 N N . ARG A 1 88 ? -10.282 5.666 13.137 1.00 93.50 88 ARG A N 1
ATOM 694 C CA . ARG A 1 88 ? -11.622 5.855 13.717 1.00 93.50 88 ARG A CA 1
ATOM 695 C C . ARG A 1 88 ? -12.484 4.600 13.574 1.00 93.50 88 ARG A C 1
ATOM 697 O O . ARG A 1 88 ? -13.131 4.215 14.534 1.00 93.50 88 ARG A O 1
ATOM 704 N N . VAL A 1 89 ? -12.458 3.955 12.406 1.00 91.69 89 VAL A N 1
ATOM 705 C CA . VAL A 1 89 ? -13.237 2.732 12.141 1.00 91.69 89 VAL A CA 1
ATOM 706 C C . VAL A 1 89 ? -12.720 1.536 12.944 1.00 91.69 89 VAL A C 1
ATOM 708 O O . VAL A 1 89 ? -13.516 0.705 13.354 1.00 91.69 89 VAL A O 1
ATOM 711 N N . LYS A 1 90 ? -11.404 1.426 13.160 1.00 86.31 90 LYS A N 1
ATOM 712 C CA . LYS A 1 90 ? -10.800 0.289 13.880 1.00 86.31 90 LYS A CA 1
ATOM 713 C C . LYS A 1 90 ? -10.756 0.440 15.401 1.00 86.31 90 LYS A C 1
ATOM 715 O O . LYS A 1 90 ? -10.499 -0.545 16.084 1.00 86.31 90 LYS A O 1
ATOM 720 N N . ARG A 1 91 ? -10.957 1.655 15.922 1.00 75.44 91 ARG A N 1
ATOM 721 C CA . ARG A 1 91 ? -10.998 1.941 17.366 1.00 75.44 91 ARG A CA 1
ATOM 722 C C . ARG A 1 91 ? -12.413 1.858 17.957 1.00 75.44 91 ARG A C 1
ATOM 724 O O . ARG A 1 91 ? -12.522 1.805 19.179 1.00 75.44 91 ARG A O 1
ATOM 731 N N . SER A 1 92 ? -13.451 1.894 17.117 1.00 54.81 92 SER A N 1
ATOM 732 C CA . SER A 1 92 ? -14.843 1.584 17.484 1.00 54.81 92 SER A CA 1
ATOM 733 C C . SER A 1 92 ? -15.074 0.082 17.535 1.00 54.81 92 SER A C 1
ATOM 735 O O . SER A 1 92 ? -15.870 -0.323 18.405 1.00 54.81 92 SER A O 1
#

pLDDT: mean 84.18, std 13.19, range [42.47, 96.75]

InterPro domains:
  IPR006555 ATP-dependent helicase, C-terminal [PF13307] (8-67)
  IPR027417 P-loop containing nucleoside triphosphate hydrolase [G3DSA:3.40.50.300] (1-72)
  IPR045028 Helicase superfamily 1/2, DinG/Rad3-like [PTHR11472] (13-88)

Secondary structure (DSSP, 8-state):
----------TTPPPHHHHHHHHHHHHHHHHHHHHH--STT---------GGGGSHHHHHHS-HHHHTT----SSHHHHHHHHHHHHHHHH-

Foldseek 3Di:
DDDPPPDPDDVPDDDPVRVVVLLVVQVVVVVVVCVQAPDPLGDDDDDDPDPCCVDPVSLVSHDPVVSVVDDDDPDPVVVVVVVVVVCVVSVD

Sequence (92 aa):
MEARRGVKRQNGEKDAASELYENMCMNAVNQSIGRTIRHRSDWASLILVDRRYRSSAIQAILPRWIASGIVATETFGQTVKQLGTFFRVKRS

Organism: Serpula lacrymans var. lacrymans (strain S7.9) (NCBI:txid578457)

Radius of gyration: 18.84 Å; chains: 1; bounding box: 48×42×49 Å